Protein AF-A0A529ADV7-F1 (afdb_monomer_lite)

Secondary structure (DSSP, 8-state):
---SS----SSSPPPGGGTT-----S--TT--HHHHTTT-

Sequence (40 aa):
MTEAFERVSAISPLPDHLRGGVVAIGNFDGVHRGHQAVLE

Foldseek 3Di:
DPPPDDDDDDPDDDDPVCPPPDDDDDPCPPVPPVNVVVVD

Structure (mmCIF, N/CA/C/O backbone):
data_AF-A0A529ADV7-F1
#
_entry.id   AF-A0A529ADV7-F1
#
loop_
_atom_site.group_PDB
_atom_site.id
_atom_site.type_symbol
_atom_site.label_atom_id
_atom_site.label_alt_id
_atom_site.label_comp_id
_atom_site.label_asym_id
_atom_site.label_entity_id
_atom_site.label_seq_id
_atom_site.pdbx_PDB_ins_code
_atom_site.Cartn_x
_atom_site.Cartn_y
_atom_site.Cartn_z
_atom_site.occupancy
_atom_site.B_iso_or_equiv
_atom_site.au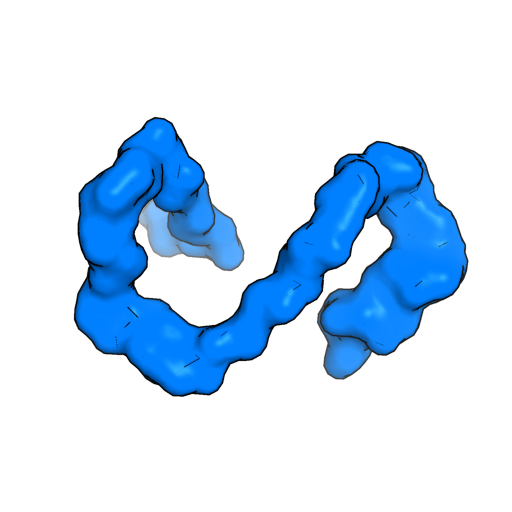th_seq_id
_atom_site.auth_comp_id
_atom_site.auth_asym_id
_atom_site.auth_atom_id
_atom_site.pdbx_PDB_model_num
ATOM 1 N N . MET A 1 1 ? -7.213 20.846 9.643 1.00 47.84 1 MET A N 1
ATOM 2 C CA . MET A 1 1 ? -6.902 20.379 8.280 1.00 47.84 1 MET A CA 1
ATOM 3 C C . MET A 1 1 ? -6.898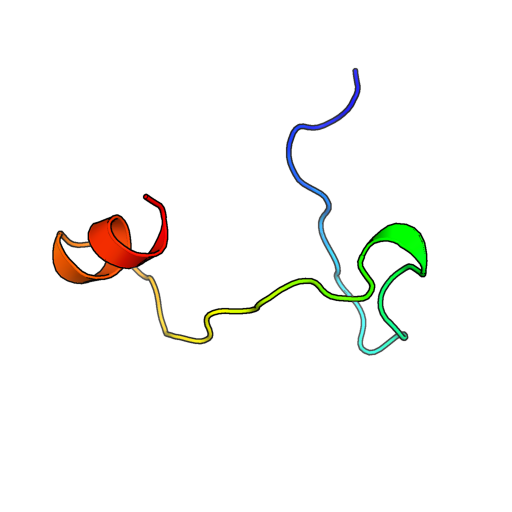 18.871 8.336 1.00 47.84 1 MET A C 1
ATOM 5 O O . MET A 1 1 ? -6.046 18.313 9.007 1.00 47.84 1 MET A O 1
ATOM 9 N N . THR A 1 2 ? -7.912 18.230 7.769 1.00 53.03 2 THR A N 1
ATOM 10 C CA . THR A 1 2 ? -7.925 16.778 7.576 1.00 53.03 2 THR A CA 1
ATOM 11 C C . THR A 1 2 ? -6.832 16.483 6.559 1.00 53.03 2 THR A C 1
ATOM 13 O O . THR A 1 2 ? -6.920 16.956 5.427 1.00 53.03 2 THR A O 1
ATOM 16 N N . GLU A 1 3 ? -5.748 15.832 6.969 1.00 59.50 3 GLU A N 1
ATOM 17 C CA . GLU A 1 3 ? -4.708 15.460 6.013 1.00 59.50 3 GLU A CA 1
ATOM 18 C C . GLU A 1 3 ? -5.292 14.452 5.018 1.00 59.50 3 GLU A C 1
ATOM 20 O O . GLU A 1 3 ? -6.008 13.532 5.407 1.00 59.50 3 GLU A O 1
ATOM 25 N N . ALA A 1 4 ? -5.017 14.642 3.725 1.00 78.19 4 ALA A N 1
ATOM 26 C CA . ALA A 1 4 ? -5.524 13.774 2.659 1.00 78.19 4 ALA A CA 1
ATOM 27 C C . ALA A 1 4 ? -4.943 12.346 2.716 1.00 78.19 4 ALA A C 1
ATOM 29 O O . ALA A 1 4 ? -5.402 11.470 1.988 1.00 78.19 4 ALA A O 1
ATOM 30 N N . PHE A 1 5 ? -3.944 12.113 3.576 1.00 83.31 5 PHE A N 1
ATOM 31 C CA . PHE A 1 5 ? -3.243 10.845 3.728 1.00 83.31 5 PHE A CA 1
ATOM 32 C C . PHE A 1 5 ? -2.955 10.559 5.204 1.00 83.31 5 PHE A C 1
ATOM 34 O O . PHE A 1 5 ? -2.473 11.425 5.930 1.00 83.31 5 PHE A O 1
ATOM 41 N N . GLU A 1 6 ? -3.211 9.323 5.633 1.00 85.56 6 GLU A N 1
ATOM 42 C CA . GLU A 1 6 ? -2.867 8.837 6.969 1.00 85.56 6 GLU A CA 1
ATOM 43 C C . GLU A 1 6 ? -1.549 8.053 6.908 1.00 85.56 6 GLU A C 1
ATOM 45 O O . GLU A 1 6 ? -1.419 7.078 6.165 1.00 85.56 6 GLU A O 1
ATOM 50 N N . ARG A 1 7 ? -0.544 8.473 7.688 1.00 86.25 7 ARG A N 1
ATOM 51 C CA . ARG A 1 7 ? 0.735 7.759 7.782 1.00 86.25 7 ARG A CA 1
ATOM 52 C C . ARG A 1 7 ? 0.680 6.705 8.883 1.00 86.25 7 ARG A C 1
ATOM 54 O O . ARG A 1 7 ? 0.710 7.037 10.063 1.00 86.25 7 ARG A O 1
ATOM 61 N N . VAL A 1 8 ? 0.745 5.436 8.496 1.00 86.56 8 VAL A N 1
ATOM 62 C CA . VAL A 1 8 ? 0.904 4.307 9.424 1.00 86.56 8 VAL A CA 1
ATOM 63 C C . VAL A 1 8 ? 2.397 3.995 9.582 1.00 86.56 8 VAL A C 1
ATOM 65 O O . VAL A 1 8 ? 3.062 3.639 8.614 1.00 86.56 8 VAL A O 1
ATOM 68 N N . SER A 1 9 ? 2.957 4.176 10.781 1.00 80.94 9 SER A N 1
ATOM 69 C CA . SER A 1 9 ? 4.410 4.083 11.043 1.00 80.94 9 SER A CA 1
ATOM 70 C C . SER A 1 9 ? 4.839 2.899 11.919 1.00 80.94 9 SER A C 1
ATOM 72 O O . SER A 1 9 ? 6.032 2.742 12.177 1.00 80.94 9 SER A O 1
ATOM 74 N N . ALA A 1 10 ? 3.901 2.063 12.370 1.00 78.44 10 ALA A N 1
ATOM 75 C CA . ALA A 1 10 ? 4.165 0.960 13.288 1.00 78.44 10 ALA A CA 1
ATOM 76 C C . ALA A 1 10 ? 3.566 -0.360 12.786 1.00 78.44 10 ALA A C 1
ATOM 78 O O . ALA A 1 10 ? 2.594 -0.375 12.040 1.00 78.44 10 ALA A O 1
ATOM 79 N N . ILE A 1 11 ? 4.107 -1.473 13.285 1.00 81.31 11 ILE A N 1
ATOM 80 C CA . ILE A 1 11 ? 3.533 -2.829 13.167 1.00 81.31 11 ILE A CA 1
ATOM 81 C C . ILE A 1 11 ? 2.289 -3.028 14.058 1.00 81.31 11 ILE A C 1
ATOM 83 O O . ILE A 1 11 ? 1.857 -4.154 14.296 1.00 81.31 11 ILE A O 1
ATOM 87 N N . SER A 1 12 ? 1.704 -1.940 14.565 1.00 83.62 12 SER A N 1
ATOM 88 C CA . SER A 1 12 ? 0.396 -1.982 15.207 1.00 83.62 12 SER A CA 1
ATOM 89 C C . SER A 1 12 ? -0.674 -2.383 14.189 1.00 83.62 12 SER A C 1
ATOM 91 O O . SER A 1 12 ? -0.535 -2.073 13.003 1.00 83.62 12 SER A O 1
ATOM 93 N N . PRO A 1 13 ? -1.770 -3.017 14.635 1.00 87.81 13 PRO A N 1
ATOM 94 C CA . PRO A 1 13 ? -2.941 -3.196 13.791 1.00 87.81 13 PRO A CA 1
ATOM 95 C C . PRO A 1 13 ? -3.355 -1.880 13.122 1.00 87.81 13 PRO A C 1
ATOM 97 O O . PRO A 1 13 ? -3.251 -0.810 13.729 1.00 87.81 13 PRO A O 1
ATOM 100 N N . LEU A 1 14 ? -3.824 -1.968 11.876 1.00 88.62 14 LEU A N 1
ATOM 101 C CA . LEU A 1 14 ? -4.393 -0.817 11.180 1.00 88.62 14 LEU A CA 1
ATOM 102 C C . LEU A 1 14 ? -5.648 -0.312 11.919 1.00 88.62 14 LEU A C 1
ATOM 104 O O . LEU A 1 14 ? -6.371 -1.131 12.496 1.00 88.62 14 LEU A O 1
ATOM 108 N N . PRO A 1 15 ? -5.927 1.004 11.882 1.00 88.50 15 PRO A N 1
ATOM 109 C CA . PRO A 1 15 ? -7.169 1.572 12.395 1.00 88.50 15 PRO A CA 1
ATOM 110 C C . PRO A 1 15 ? -8.423 0.864 11.867 1.00 88.50 15 PRO A C 1
ATOM 112 O O . PRO A 1 15 ? -8.497 0.490 10.695 1.00 88.50 15 PRO A O 1
ATOM 115 N N . ASP A 1 16 ? -9.445 0.731 12.715 1.00 91.69 16 ASP A N 1
ATOM 116 C CA . ASP A 1 16 ? -10.673 0.004 12.371 1.00 91.69 16 ASP A CA 1
ATOM 117 C C . ASP A 1 16 ? -11.425 0.602 11.174 1.00 91.69 16 ASP A C 1
ATOM 119 O O . ASP A 1 16 ? -12.032 -0.143 10.402 1.00 91.69 16 ASP A O 1
ATOM 123 N N . HIS A 1 17 ? -11.355 1.923 10.976 1.00 90.62 17 HIS A N 1
ATOM 124 C CA . HIS A 1 17 ? -12.000 2.596 9.844 1.00 90.62 17 HIS A CA 1
ATOM 125 C C . HIS A 1 17 ? -11.365 2.265 8.488 1.00 90.62 17 HIS A C 1
ATOM 127 O O . HIS A 1 17 ? -11.964 2.572 7.463 1.00 90.62 17 HIS A O 1
ATOM 133 N N . LEU A 1 18 ? -10.189 1.627 8.464 1.00 89.69 18 LEU A N 1
ATOM 134 C CA . LEU A 1 18 ? -9.506 1.193 7.239 1.00 89.69 18 LEU A CA 1
ATOM 135 C C . LEU A 1 18 ? -9.813 -0.268 6.854 1.00 89.69 18 LEU A C 1
ATOM 137 O O . LEU A 1 18 ? -9.272 -0.778 5.869 1.00 89.69 18 LEU A O 1
ATOM 141 N N . ARG A 1 19 ? -10.663 -0.979 7.611 1.00 91.50 19 ARG A N 1
ATOM 142 C CA . ARG A 1 19 ? -11.043 -2.368 7.292 1.00 91.50 19 ARG A CA 1
ATOM 143 C C . ARG A 1 19 ? -11.728 -2.463 5.926 1.00 91.50 19 ARG A C 1
ATOM 145 O O . ARG A 1 19 ? -12.566 -1.642 5.577 1.00 91.50 19 ARG A O 1
ATOM 152 N N . GLY A 1 20 ? -11.394 -3.516 5.178 1.00 91.56 20 GLY A N 1
ATOM 153 C CA . GLY A 1 20 ? -11.908 -3.739 3.821 1.00 91.56 20 GLY A CA 1
ATOM 154 C C . GLY A 1 20 ? -11.141 -2.990 2.726 1.00 91.56 20 GLY A C 1
ATOM 155 O O . GLY A 1 20 ? -11.455 -3.167 1.553 1.00 91.56 20 GLY A O 1
ATOM 156 N N . GLY A 1 21 ? -10.129 -2.194 3.089 1.00 89.62 21 GLY A N 1
ATOM 157 C CA . GLY A 1 21 ? -9.227 -1.560 2.132 1.00 89.62 21 GLY A CA 1
ATOM 158 C C . GLY A 1 21 ? -8.362 -2.562 1.362 1.00 89.62 21 GLY A C 1
ATOM 159 O O . GLY A 1 21 ? -8.074 -3.665 1.833 1.00 89.62 21 GLY A O 1
ATOM 160 N N . VAL A 1 22 ? -7.921 -2.149 0.174 1.00 90.38 22 VAL A N 1
ATOM 161 C CA . VAL A 1 22 ? -7.003 -2.904 -0.689 1.00 90.38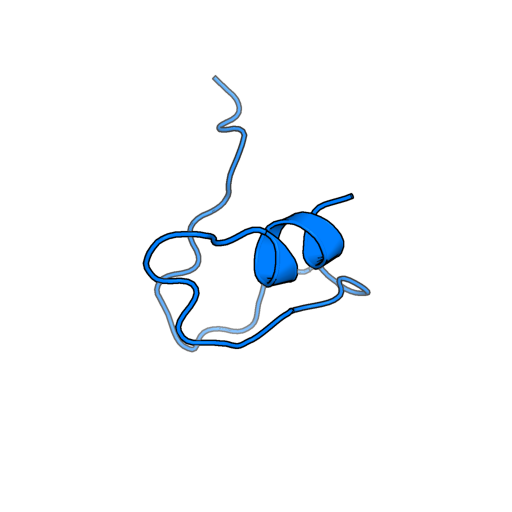 22 VAL A CA 1
ATOM 162 C C . VAL A 1 22 ? -5.634 -2.233 -0.653 1.00 90.38 22 VAL A C 1
ATOM 164 O O . VAL A 1 22 ? -5.539 -1.008 -0.658 1.00 90.38 22 VAL A O 1
ATOM 167 N N . VAL A 1 23 ? -4.570 -3.036 -0.613 1.00 88.75 23 VAL A N 1
ATOM 168 C CA . VAL A 1 23 ? -3.188 -2.545 -0.585 1.00 88.75 23 VAL A CA 1
ATOM 169 C C . VAL A 1 23 ? -2.449 -3.033 -1.823 1.00 88.75 23 VAL A C 1
ATOM 171 O O . VAL A 1 23 ? -2.494 -4.218 -2.150 1.00 88.75 23 VAL A O 1
ATOM 174 N N . ALA A 1 24 ? -1.718 -2.127 -2.469 1.00 87.62 24 ALA A N 1
ATOM 175 C CA . ALA A 1 24 ? -0.704 -2.470 -3.455 1.00 87.62 24 ALA A CA 1
ATOM 176 C C . ALA A 1 24 ? 0.688 -2.350 -2.813 1.00 87.62 24 ALA A C 1
ATOM 178 O O . ALA A 1 24 ? 1.008 -1.330 -2.205 1.00 87.62 24 ALA A O 1
ATOM 179 N N . ILE A 1 25 ? 1.514 -3.393 -2.931 1.00 87.25 25 ILE A N 1
ATOM 180 C CA . ILE A 1 25 ? 2.867 -3.444 -2.355 1.00 87.25 25 ILE A CA 1
ATOM 181 C C . ILE A 1 25 ? 3.873 -3.576 -3.496 1.00 87.25 25 ILE A C 1
ATOM 183 O O . ILE A 1 25 ? 3.779 -4.488 -4.313 1.00 87.25 25 ILE A O 1
ATOM 187 N N . GLY A 1 26 ? 4.845 -2.673 -3.542 1.00 86.06 26 GLY A N 1
ATOM 188 C CA . GLY A 1 26 ? 5.866 -2.616 -4.580 1.00 86.06 26 GLY A CA 1
ATOM 189 C C . GLY A 1 26 ? 6.884 -1.524 -4.274 1.00 86.06 26 GLY A C 1
ATOM 190 O O . GLY A 1 26 ? 6.705 -0.761 -3.328 1.00 86.06 26 GLY A O 1
ATOM 191 N N . ASN A 1 27 ? 7.959 -1.442 -5.061 1.00 86.94 27 ASN A N 1
ATOM 192 C CA . ASN A 1 27 ? 8.987 -0.418 -4.850 1.00 86.94 27 ASN A CA 1
ATOM 193 C C . ASN A 1 27 ? 8.426 1.000 -5.075 1.00 86.94 27 ASN A C 1
ATOM 195 O O . ASN A 1 27 ? 8.849 1.927 -4.400 1.00 86.94 27 ASN A O 1
ATOM 199 N N . PHE A 1 28 ? 7.473 1.161 -6.008 1.00 83.50 28 PHE A N 1
ATOM 200 C CA . PHE A 1 28 ? 6.791 2.415 -6.393 1.00 83.50 28 PHE A CA 1
ATOM 201 C C . PHE A 1 28 ? 7.674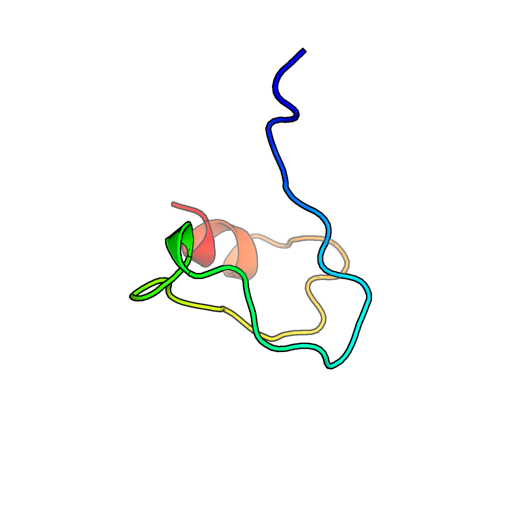 3.643 -6.680 1.00 83.50 28 PHE A C 1
ATOM 203 O O . PHE A 1 28 ? 7.157 4.688 -7.074 1.00 83.50 28 PHE A O 1
ATOM 210 N N . ASP A 1 29 ? 8.991 3.510 -6.576 1.00 81.25 29 ASP A N 1
ATOM 211 C CA . ASP A 1 29 ? 9.955 4.554 -6.858 1.00 81.25 29 ASP A CA 1
ATOM 212 C C . ASP A 1 29 ? 9.812 5.024 -8.315 1.00 81.25 29 ASP A C 1
ATOM 214 O O . ASP A 1 29 ? 9.740 4.227 -9.255 1.00 81.25 29 ASP A O 1
ATOM 218 N N . GLY A 1 30 ? 9.654 6.335 -8.491 1.00 82.62 30 GLY A N 1
ATOM 219 C CA . GLY A 1 30 ? 9.434 6.982 -9.785 1.00 82.62 30 GLY A CA 1
ATOM 220 C C . GLY A 1 30 ? 8.025 6.890 -10.396 1.00 82.62 30 GLY A C 1
ATOM 221 O O . GLY A 1 30 ? 7.839 7.468 -11.464 1.00 82.62 30 GLY A O 1
ATOM 222 N N . VAL A 1 31 ? 7.051 6.198 -9.772 1.00 82.25 31 VAL A N 1
ATOM 223 C CA . VAL A 1 31 ? 5.621 6.110 -10.187 1.00 82.25 31 VAL A CA 1
ATOM 224 C C . VAL A 1 31 ? 5.432 6.113 -11.715 1.00 82.25 31 VAL A C 1
ATOM 226 O O . VAL A 1 31 ? 4.731 6.943 -12.295 1.00 82.25 31 VAL A O 1
ATOM 229 N N . HIS A 1 32 ? 6.113 5.198 -12.408 1.00 85.56 32 HIS A N 1
ATOM 230 C CA . HIS A 1 32 ? 6.025 5.114 -13.864 1.00 85.56 32 HIS A CA 1
ATOM 231 C C . HIS A 1 32 ? 4.605 4.744 -14.324 1.00 85.56 32 HIS A C 1
ATOM 233 O O . HIS A 1 32 ? 3.781 4.280 -13.539 1.00 85.56 32 HIS A O 1
ATOM 239 N N . ARG A 1 33 ? 4.337 4.826 -15.631 1.00 80.31 33 ARG A N 1
ATOM 240 C CA . ARG A 1 33 ? 2.999 4.596 -16.218 1.00 80.31 33 ARG A CA 1
ATOM 241 C C . ARG A 1 33 ? 2.291 3.318 -15.735 1.00 80.31 33 ARG A C 1
ATOM 243 O O . ARG A 1 33 ? 1.112 3.362 -15.425 1.00 80.31 33 ARG A O 1
ATOM 250 N N . GLY A 1 34 ? 3.014 2.203 -15.587 1.00 81.38 34 GLY A N 1
ATOM 251 C CA . GLY A 1 34 ? 2.449 0.967 -15.018 1.00 81.38 34 GLY A CA 1
ATOM 252 C C . GLY A 1 34 ? 1.928 1.078 -13.572 1.00 81.38 34 GLY A C 1
ATOM 253 O O . GLY A 1 34 ? 0.952 0.421 -13.242 1.00 81.38 34 GLY A O 1
ATOM 254 N N . HIS A 1 35 ? 2.530 1.915 -12.719 1.00 85.06 35 HIS A N 1
ATOM 255 C CA . HIS A 1 35 ? 2.045 2.172 -11.357 1.00 85.06 35 HIS A CA 1
ATOM 256 C C . HIS A 1 35 ? 0.867 3.152 -11.338 1.00 85.06 35 HIS A C 1
ATOM 258 O O . HIS A 1 35 ? 0.010 3.039 -10.471 1.00 85.06 35 HIS A O 1
ATOM 264 N N . GLN A 1 36 ? 0.793 4.086 -12.293 1.00 79.38 36 GLN A N 1
ATOM 265 C CA . GLN A 1 36 ? -0.348 5.004 -12.400 1.00 79.38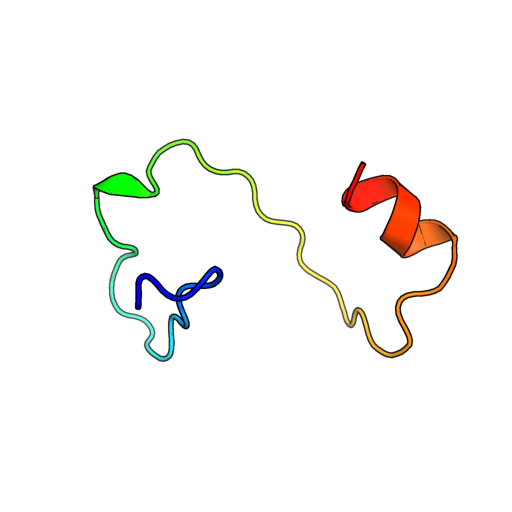 36 GLN A CA 1
ATOM 266 C C . GLN A 1 36 ? -1.658 4.252 -12.652 1.00 79.38 36 GLN A C 1
ATOM 268 O O . GLN A 1 36 ? -2.668 4.594 -12.055 1.00 79.38 36 GLN A O 1
ATOM 273 N N . ALA A 1 37 ? -1.613 3.168 -13.432 1.00 82.19 37 ALA A N 1
ATOM 274 C CA . ALA A 1 37 ? -2.767 2.300 -13.671 1.00 82.19 37 ALA A CA 1
ATOM 275 C C . ALA A 1 37 ? -3.305 1.592 -12.407 1.00 82.19 37 ALA A C 1
ATOM 277 O O . ALA A 1 37 ? -4.365 0.985 -12.460 1.00 82.19 37 ALA A O 1
ATOM 278 N N . VAL A 1 38 ? -2.571 1.627 -11.289 1.00 77.75 38 VAL A N 1
ATOM 279 C CA . VAL A 1 38 ? -3.010 1.083 -9.990 1.00 77.75 38 VAL A CA 1
ATOM 280 C C . VAL A 1 38 ? -3.724 2.148 -9.141 1.00 77.75 38 VAL A C 1
ATOM 282 O O . VAL A 1 38 ? -4.362 1.806 -8.151 1.00 77.75 38 VAL A O 1
ATOM 285 N N . LEU A 1 39 ? -3.595 3.432 -9.495 1.00 73.12 39 LEU A N 1
ATOM 286 C CA . LEU A 1 39 ? -4.146 4.569 -8.745 1.00 73.12 39 LEU A CA 1
ATOM 287 C C . LEU A 1 39 ? -5.433 5.151 -9.361 1.00 73.12 39 LEU A C 1
ATOM 289 O O . LEU A 1 39 ? -6.058 5.996 -8.720 1.00 73.12 39 LEU A O 1
ATOM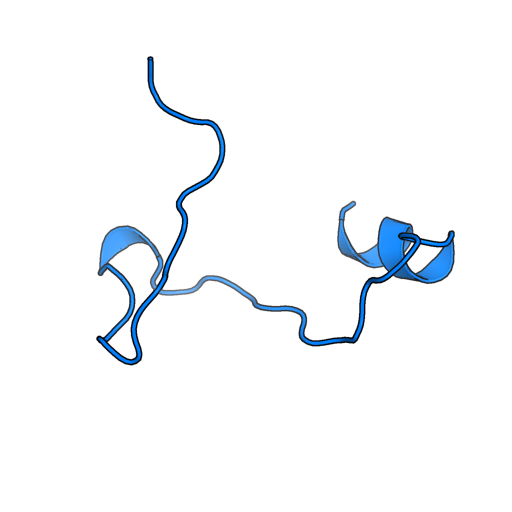 293 N N . GLU A 1 40 ? -5.788 4.738 -10.582 1.00 63.19 40 GLU A N 1
ATOM 294 C CA . GLU A 1 40 ? -7.099 4.984 -11.215 1.00 63.19 40 GLU A CA 1
ATOM 295 C C . GLU A 1 40 ? -8.152 3.984 -10.716 1.00 63.19 40 GLU A C 1
ATOM 297 O O . GLU A 1 40 ? -9.310 4.419 -10.519 1.00 63.19 40 GLU A O 1
#

pLDDT: mean 81.97, std 9.86, range [47.84, 91.69]

Radius of gyration: 12.81 Å; chains: 1; bounding box: 22×24×31 Å